Protein AF-A0A820RYA6-F1 (afdb_monomer_lite)

Secondary structure (DSSP, 8-state):
-HHHHHTT--SS-HHHHHHHHHHHHHHHHTT-HHHHHHHHHHHHHHHHHHHHHHHHTTTT-TTHHHHHHHHHHHHHHHHHHHHTTS-HHHHHHHHHHHHHHHHHHT-TTHHHHHHHHHHTT-

Radius of gyration: 13.96 Å; chains: 1; bounding box: 34×25×38 Å

Foldseek 3Di:
DLVVLVVLPPVPDLVSSVVVLVVVVVVVVVVDLVSLLVPLLSSLVVLLVSLVVLLVCCVVDVCSLVSNVVSLVVNVVSLVSNVVVDDLPSSLVSLCSQLVSLVVSPDPCSVVSNVVSVVVND

Organism: NCBI:txid433720

Sequence (122 aa):
VARLCNNFKAINDPDQQYHIIKTCQDTFKNGGLERMRFTYPPMIMQAYALTFRYKDIREQDEKWEKKCQKLFQLSNQLINTLTKLETNDLSLRLYLQGALTASEIRSENAETIAYEFFSQVI

Structure (mmCIF, N/CA/C/O backbone):
data_AF-A0A820RYA6-F1
#
_entry.id   AF-A0A820RYA6-F1
#
loop_
_atom_site.group_PDB
_atom_site.id
_atom_site.type_symbol
_atom_site.label_atom_id
_atom_site.label_alt_id
_atom_site.label_comp_id
_atom_site.label_asym_id
_atom_site.label_entity_id
_atom_site.label_seq_id
_atom_site.pdbx_PDB_ins_code
_atom_site.Cartn_x
_atom_site.Cartn_y
_atom_site.Cartn_z
_atom_site.occupancy
_atom_site.B_iso_or_equiv
_atom_site.auth_seq_id
_atom_site.auth_comp_id
_atom_site.auth_asym_id
_atom_site.auth_atom_id
_atom_site.pdbx_PDB_model_num
ATOM 1 N N . VAL A 1 1 ? -19.475 -0.563 -1.764 1.00 51.22 1 VAL A N 1
ATOM 2 C CA . VAL A 1 1 ? -18.205 0.169 -2.010 1.00 51.22 1 VAL A CA 1
ATOM 3 C C . VAL A 1 1 ? -17.057 -0.764 -2.398 1.00 51.22 1 VAL A C 1
ATOM 5 O O . VAL A 1 1 ? -16.434 -0.509 -3.413 1.00 51.22 1 VAL A O 1
ATOM 8 N N . ALA A 1 2 ? -16.846 -1.898 -1.712 1.00 48.06 2 ALA A N 1
ATOM 9 C CA . ALA A 1 2 ? -15.830 -2.896 -2.095 1.00 48.06 2 ALA A CA 1
ATOM 10 C C . ALA A 1 2 ? -15.934 -3.397 -3.557 1.00 48.06 2 ALA A C 1
ATOM 12 O O . ALA A 1 2 ? -14.920 -3.515 -4.235 1.00 48.06 2 ALA A O 1
ATOM 13 N N . ARG A 1 3 ? -17.156 -3.608 -4.078 1.00 51.91 3 ARG A N 1
ATOM 14 C CA . ARG A 1 3 ? -17.401 -3.906 -5.507 1.00 51.91 3 ARG A CA 1
ATOM 15 C C . ARG A 1 3 ? -16.974 -2.776 -6.449 1.00 51.91 3 ARG A C 1
ATOM 17 O O . ARG A 1 3 ? -16.457 -3.053 -7.518 1.00 51.91 3 ARG A O 1
ATOM 24 N N . LEU A 1 4 ? -17.172 -1.524 -6.038 1.00 55.88 4 LEU A N 1
ATOM 25 C CA . LEU A 1 4 ? -16.793 -0.345 -6.816 1.00 55.88 4 LEU A CA 1
ATOM 26 C C . LEU A 1 4 ? -15.265 -0.245 -6.893 1.00 55.88 4 LEU A C 1
ATOM 28 O O . LEU A 1 4 ? -14.719 -0.114 -7.978 1.00 55.88 4 LEU A O 1
ATOM 32 N N . CYS A 1 5 ? -14.586 -0.456 -5.759 1.00 53.00 5 CYS A N 1
ATOM 33 C CA . CYS A 1 5 ? -13.134 -0.528 -5.728 1.00 53.00 5 CYS A CA 1
ATOM 34 C C . CYS A 1 5 ? -12.610 -1.697 -6.583 1.00 53.00 5 CYS A C 1
ATOM 36 O O . CYS A 1 5 ? -11.698 -1.523 -7.377 1.00 53.00 5 CYS A O 1
ATOM 38 N N . ASN A 1 6 ? -13.180 -2.900 -6.457 1.00 54.97 6 ASN A N 1
ATOM 39 C CA . ASN A 1 6 ? -12.729 -4.055 -7.246 1.00 54.97 6 ASN A CA 1
ATOM 40 C C . ASN A 1 6 ? -12.937 -3.857 -8.762 1.00 54.97 6 ASN A C 1
ATOM 42 O O . ASN A 1 6 ? -12.160 -4.376 -9.560 1.00 54.97 6 ASN A O 1
ATOM 46 N N . ASN A 1 7 ? -13.947 -3.071 -9.148 1.00 52.91 7 ASN A N 1
ATOM 47 C CA . ASN A 1 7 ? -14.205 -2.675 -10.532 1.00 52.91 7 ASN A CA 1
ATOM 48 C C . ASN A 1 7 ? -13.281 -1.543 -11.033 1.00 52.91 7 ASN A C 1
ATOM 50 O O . ASN A 1 7 ? -13.289 -1.263 -12.226 1.00 52.91 7 ASN A O 1
ATOM 54 N N . PHE A 1 8 ? -12.452 -0.926 -10.176 1.00 54.69 8 PHE A N 1
ATOM 55 C CA . PHE A 1 8 ? -11.436 0.066 -10.572 1.00 54.69 8 PHE A CA 1
ATOM 56 C C . PHE A 1 8 ? -10.119 -0.544 -11.068 1.00 54.69 8 PHE A C 1
ATOM 58 O O . PHE A 1 8 ? -9.128 0.170 -11.225 1.00 54.69 8 PHE A O 1
ATOM 65 N N . LYS A 1 9 ? -10.072 -1.852 -11.347 1.00 58.62 9 LYS A N 1
ATOM 66 C CA . LYS A 1 9 ? -8.952 -2.434 -12.092 1.00 58.62 9 LYS A CA 1
ATOM 67 C C . LYS A 1 9 ? -8.964 -1.857 -13.509 1.00 58.62 9 LYS A C 1
ATOM 69 O O . LYS A 1 9 ? -9.597 -2.421 -14.396 1.00 58.62 9 LYS A O 1
ATOM 74 N N . ALA A 1 10 ? -8.254 -0.752 -13.730 1.00 59.06 10 ALA A N 1
ATOM 75 C CA . ALA A 1 10 ? -7.843 -0.375 -15.073 1.00 59.06 10 ALA A CA 1
ATOM 76 C C . ALA A 1 10 ? -7.028 -1.559 -15.613 1.00 59.06 10 ALA A C 1
ATOM 78 O O . ALA A 1 10 ? -6.031 -1.972 -15.015 1.00 59.06 10 ALA A O 1
ATOM 79 N N . ILE A 1 11 ? -7.543 -2.214 -16.651 1.00 58.66 11 ILE A N 1
ATOM 80 C CA . ILE A 1 11 ? -6.938 -3.440 -17.187 1.00 58.66 11 ILE A CA 1
ATOM 81 C C . ILE A 1 11 ? -5.629 -3.107 -17.910 1.00 58.66 11 ILE A C 1
ATOM 83 O O . ILE A 1 11 ? -4.720 -3.928 -17.897 1.00 58.66 11 ILE A O 1
ATOM 87 N N . ASN A 1 12 ? -5.513 -1.892 -18.452 1.00 64.81 12 ASN A N 1
ATOM 88 C CA . ASN A 1 12 ? -4.453 -1.559 -19.398 1.00 64.81 12 ASN A CA 1
ATOM 89 C C . ASN A 1 12 ? -3.307 -0.726 -18.814 1.00 64.81 12 ASN A C 1
ATOM 91 O O . ASN A 1 12 ? -2.216 -0.805 -19.360 1.00 64.81 12 ASN A O 1
ATOM 95 N N . ASP A 1 13 ? -3.523 0.052 -17.744 1.00 82.44 13 ASP A N 1
ATOM 96 C CA . ASP A 1 13 ? -2.501 0.985 -17.252 1.00 82.44 13 ASP A CA 1
ATOM 97 C C . ASP A 1 13 ? -2.429 1.048 -15.706 1.00 82.44 13 ASP A C 1
ATOM 99 O O . ASP A 1 13 ? -3.409 1.426 -15.045 1.00 82.44 13 ASP A O 1
ATOM 103 N N . PRO A 1 14 ? -1.295 0.648 -15.095 1.00 85.06 14 PRO A N 1
ATOM 104 C CA . PRO A 1 14 ? -1.130 0.645 -13.642 1.00 85.06 14 PRO A CA 1
ATOM 105 C C . PRO A 1 14 ? -0.997 2.056 -13.042 1.00 85.06 14 PRO A C 1
ATOM 107 O O . PRO A 1 14 ? -1.402 2.268 -11.892 1.00 85.06 14 PRO A O 1
ATOM 110 N N . ASP A 1 15 ? -0.503 3.040 -13.794 1.00 87.06 15 ASP A N 1
ATOM 111 C CA . ASP A 1 15 ? -0.421 4.435 -13.344 1.00 87.06 15 ASP A CA 1
ATOM 112 C C . ASP A 1 15 ? -1.807 5.076 -13.258 1.00 87.06 15 ASP A C 1
ATOM 114 O O . ASP A 1 15 ? -2.141 5.728 -12.264 1.00 87.06 15 ASP A O 1
ATOM 118 N N . GLN A 1 16 ? -2.675 4.810 -14.230 1.00 87.56 16 GLN A N 1
ATOM 119 C CA . GLN A 1 16 ? -4.078 5.197 -14.177 1.00 87.56 16 GLN A CA 1
ATOM 120 C C . GLN A 1 16 ? -4.765 4.583 -12.952 1.00 87.56 16 GLN A C 1
ATOM 122 O O . GLN A 1 16 ? -5.510 5.273 -12.251 1.00 87.56 16 GLN A O 1
ATOM 127 N N . GLN A 1 17 ? -4.485 3.314 -12.638 1.00 86.50 17 GLN A N 1
ATOM 128 C CA . GLN A 1 17 ? -5.007 2.684 -11.424 1.00 86.50 17 GLN A CA 1
ATOM 129 C C . GLN A 1 17 ? -4.504 3.392 -10.153 1.00 86.50 17 GLN A C 1
ATOM 131 O O . GLN A 1 17 ? -5.288 3.617 -9.229 1.00 86.50 17 GLN A O 1
ATOM 136 N N . TYR A 1 18 ? -3.233 3.802 -10.108 1.00 88.81 18 TYR A N 1
ATOM 137 C CA . TYR A 1 18 ? -2.695 4.599 -9.003 1.00 88.81 18 TYR A CA 1
ATOM 138 C C . TYR A 1 18 ? -3.422 5.946 -8.853 1.00 88.81 18 TYR A C 1
ATOM 140 O O . TYR A 1 18 ? -3.792 6.330 -7.739 1.00 88.81 18 TYR A O 1
ATOM 148 N N . HIS A 1 19 ? -3.684 6.643 -9.962 1.00 88.25 19 HIS A N 1
ATOM 149 C CA . HIS A 1 19 ? -4.440 7.895 -9.954 1.00 88.25 19 HIS A CA 1
ATOM 150 C C . HIS A 1 19 ? -5.865 7.710 -9.430 1.00 88.25 19 HIS A C 1
ATOM 152 O O . HIS A 1 19 ? -6.297 8.485 -8.579 1.00 88.25 19 HIS A O 1
ATOM 158 N N . ILE A 1 20 ? -6.562 6.655 -9.857 1.00 87.19 20 ILE A N 1
ATOM 159 C CA . ILE A 1 20 ? -7.909 6.338 -9.365 1.00 87.19 20 ILE A CA 1
ATOM 160 C C . ILE A 1 20 ? -7.886 6.103 -7.853 1.00 87.19 20 ILE A C 1
ATOM 162 O O . ILE A 1 20 ? -8.694 6.688 -7.132 1.00 87.19 20 ILE A O 1
ATOM 166 N N . ILE A 1 21 ? -6.927 5.313 -7.355 1.00 87.56 21 ILE A N 1
ATOM 167 C CA . ILE A 1 21 ? -6.741 5.098 -5.914 1.00 87.56 21 ILE A CA 1
ATOM 168 C C . ILE A 1 21 ? -6.549 6.452 -5.214 1.00 87.56 21 ILE A C 1
ATOM 170 O O . ILE A 1 21 ? -7.229 6.733 -4.230 1.00 87.56 21 ILE A O 1
ATOM 174 N N . LYS A 1 22 ? -5.701 7.345 -5.728 1.00 88.94 22 LYS A N 1
ATOM 175 C CA . LYS A 1 22 ? -5.505 8.677 -5.132 1.00 88.94 22 LYS A CA 1
ATOM 176 C C . LYS A 1 22 ? -6.771 9.537 -5.118 1.00 88.94 22 LYS A C 1
ATOM 178 O O . LYS A 1 22 ? -7.077 10.129 -4.084 1.00 88.94 22 LYS A O 1
ATOM 183 N N . THR A 1 23 ? -7.540 9.571 -6.200 1.00 87.50 23 THR A N 1
ATOM 184 C CA . THR A 1 23 ? -8.814 10.307 -6.251 1.00 87.50 23 THR A CA 1
ATOM 185 C C . THR A 1 23 ? -9.845 9.720 -5.285 1.00 87.50 23 THR A C 1
ATOM 187 O O . THR A 1 23 ? -10.543 10.461 -4.587 1.00 87.50 23 THR A O 1
ATOM 190 N N . CYS A 1 24 ? -9.917 8.391 -5.182 1.00 84.81 24 CYS A N 1
ATOM 191 C CA . CYS A 1 24 ? -10.765 7.715 -4.204 1.00 84.81 24 CYS A CA 1
ATOM 192 C C . CYS A 1 24 ? -10.349 8.041 -2.767 1.00 84.81 24 CYS A C 1
ATOM 194 O O . CYS A 1 24 ? -11.224 8.245 -1.929 1.00 84.81 24 CYS A O 1
ATOM 196 N N . GLN A 1 25 ? -9.043 8.129 -2.484 1.00 87.50 25 GLN A N 1
ATOM 197 C CA . GLN A 1 25 ? -8.530 8.499 -1.160 1.00 87.50 25 GLN A CA 1
ATOM 198 C C . GLN A 1 25 ? -9.104 9.849 -0.745 1.00 87.50 25 GLN A C 1
ATOM 200 O O . GLN A 1 25 ? -9.667 9.978 0.340 1.00 87.50 25 GLN A O 1
ATOM 205 N N . ASP A 1 26 ? -8.964 10.836 -1.626 1.00 86.69 26 ASP A N 1
ATOM 206 C CA . ASP A 1 26 ? -9.398 12.205 -1.380 1.00 86.69 26 ASP A CA 1
ATOM 207 C C . ASP A 1 26 ? -10.921 12.290 -1.202 1.00 86.69 26 ASP A C 1
ATOM 209 O O . ASP A 1 26 ? -11.421 12.825 -0.213 1.00 86.69 26 ASP A O 1
ATOM 213 N N . THR A 1 27 ? -11.665 11.616 -2.081 1.00 84.56 27 THR A N 1
ATOM 214 C CA . THR A 1 27 ? -13.133 11.564 -2.019 1.00 84.56 27 THR A CA 1
ATOM 215 C C . THR A 1 27 ? -13.626 10.913 -0.724 1.00 84.56 27 THR A C 1
ATOM 217 O O . THR A 1 27 ? -14.546 11.417 -0.077 1.00 84.56 27 THR A O 1
ATOM 220 N N . PHE A 1 28 ? -13.025 9.793 -0.313 1.00 82.31 28 PHE A N 1
ATOM 221 C CA . PHE A 1 28 ? -13.431 9.081 0.900 1.00 82.31 28 PHE A CA 1
ATOM 222 C C . PHE A 1 28 ? -12.979 9.776 2.181 1.00 82.31 28 PHE A C 1
ATOM 224 O O . PHE A 1 28 ? -13.643 9.608 3.205 1.00 82.31 28 PHE A O 1
ATOM 231 N N . LYS A 1 29 ? -11.933 10.607 2.125 1.00 81.25 29 LYS A N 1
ATOM 232 C CA . LYS A 1 29 ? -11.512 11.444 3.253 1.00 81.25 29 LYS A CA 1
ATOM 233 C C . LYS A 1 29 ? -12.633 12.386 3.711 1.00 81.25 29 LYS A C 1
ATOM 235 O O . LYS A 1 29 ? -12.806 12.592 4.909 1.00 81.25 29 LYS A O 1
ATOM 240 N N . ASN A 1 30 ? -13.453 12.867 2.776 1.00 79.81 30 ASN A N 1
ATOM 241 C CA . ASN A 1 30 ? -14.608 13.728 3.053 1.00 79.81 30 ASN A CA 1
ATOM 242 C C . ASN A 1 30 ? -15.838 12.958 3.577 1.00 79.81 30 ASN A C 1
ATOM 244 O O . ASN A 1 30 ? -16.810 13.563 4.019 1.00 79.81 30 ASN A O 1
ATOM 248 N N . GLY A 1 31 ? -15.818 11.621 3.531 1.00 73.38 31 GLY A N 1
ATOM 249 C CA . GLY A 1 31 ? -16.951 10.761 3.882 1.00 73.38 31 GLY A CA 1
ATOM 250 C C . GLY A 1 31 ? -17.143 10.489 5.378 1.00 73.38 31 GLY A C 1
ATOM 251 O O . GLY A 1 31 ? -18.101 9.804 5.734 1.00 73.38 31 GLY A O 1
ATOM 252 N N . GLY A 1 32 ? -16.260 10.993 6.243 1.00 79.00 32 GLY A N 1
ATOM 253 C CA . GLY A 1 32 ? -16.312 10.769 7.690 1.00 79.00 32 GLY A CA 1
ATOM 254 C C . GLY A 1 32 ? -15.774 9.402 8.136 1.00 79.00 32 GLY A C 1
ATOM 255 O O . GLY A 1 32 ? -15.643 8.459 7.353 1.00 79.00 32 GLY A O 1
ATOM 256 N N . LEU A 1 33 ? -15.453 9.306 9.427 1.00 73.56 33 LEU A N 1
ATOM 257 C CA . LEU A 1 33 ? -14.693 8.199 10.021 1.00 73.56 33 LEU A CA 1
ATOM 258 C C . LEU A 1 33 ? -15.397 6.833 9.912 1.00 73.56 33 LEU A C 1
ATOM 260 O O . LEU A 1 33 ? -14.752 5.831 9.604 1.00 73.56 33 LEU A O 1
ATOM 264 N N . GLU A 1 34 ? -16.723 6.783 10.069 1.00 77.88 34 GLU A N 1
ATOM 265 C CA . GLU A 1 34 ? -17.487 5.528 9.973 1.00 77.88 34 GLU A CA 1
ATOM 266 C C . GLU A 1 34 ? -17.443 4.906 8.572 1.00 77.88 34 GLU A C 1
ATOM 268 O O . GLU A 1 34 ? -17.408 3.683 8.428 1.00 77.88 34 GLU A O 1
ATOM 273 N N . ARG A 1 35 ? -17.383 5.728 7.515 1.00 81.56 35 ARG A N 1
ATOM 274 C CA . ARG A 1 35 ? -17.264 5.225 6.139 1.00 81.56 35 ARG A CA 1
ATOM 275 C C . ARG A 1 35 ? -15.857 4.708 5.856 1.00 81.56 35 ARG A C 1
ATOM 277 O O . ARG A 1 35 ? -15.724 3.679 5.193 1.00 81.56 35 ARG A O 1
ATOM 284 N N . MET A 1 36 ? -14.829 5.370 6.394 1.00 83.81 36 MET A N 1
ATOM 285 C CA . MET A 1 36 ? -13.422 4.981 6.212 1.00 83.81 36 MET A CA 1
ATOM 286 C C . MET A 1 36 ? -13.155 3.547 6.677 1.00 83.81 36 MET A C 1
ATOM 288 O O . MET A 1 36 ? -12.463 2.805 5.978 1.00 83.81 36 MET A O 1
ATOM 292 N N . ARG A 1 37 ? -13.781 3.112 7.781 1.00 81.88 37 ARG A N 1
ATOM 293 C CA . ARG A 1 37 ? -13.682 1.735 8.300 1.00 81.88 37 ARG A CA 1
ATOM 294 C C . ARG A 1 37 ? -13.999 0.666 7.249 1.00 81.88 37 ARG A C 1
ATOM 296 O O . ARG A 1 37 ? -13.389 -0.399 7.256 1.00 81.88 37 ARG A O 1
ATOM 303 N N . PHE A 1 38 ? -14.932 0.942 6.340 1.00 82.56 38 PHE A N 1
ATOM 304 C CA . PHE A 1 38 ? -15.366 -0.014 5.318 1.00 82.56 38 PHE A CA 1
ATOM 305 C C . PHE A 1 38 ? -14.747 0.239 3.939 1.00 82.56 38 PHE A C 1
ATOM 307 O O . PHE A 1 38 ? -14.742 -0.664 3.099 1.00 82.56 38 PHE A O 1
ATOM 314 N N . THR A 1 39 ? -14.242 1.446 3.670 1.00 84.81 39 THR A N 1
ATOM 315 C CA . THR A 1 39 ? -13.660 1.802 2.366 1.00 84.81 39 THR A CA 1
ATOM 316 C C . THR A 1 39 ? -12.144 1.664 2.315 1.00 84.81 39 THR A C 1
ATOM 318 O O . THR A 1 39 ? -11.618 1.283 1.270 1.00 84.81 39 THR A O 1
ATOM 321 N N . TYR A 1 40 ? -11.432 1.914 3.415 1.00 87.19 40 TYR A N 1
ATOM 322 C CA . TYR A 1 40 ? -9.968 1.875 3.435 1.00 87.19 40 TYR A CA 1
ATOM 323 C C . TYR A 1 40 ? -9.395 0.454 3.344 1.00 87.19 40 TYR A C 1
ATOM 325 O O . TYR A 1 40 ? -8.476 0.266 2.549 1.00 87.19 40 TYR A O 1
ATOM 333 N N . PRO A 1 41 ? -9.930 -0.576 4.033 1.00 88.94 41 PRO A N 1
ATOM 334 C CA . PRO A 1 41 ? -9.410 -1.937 3.888 1.00 88.94 41 PRO A CA 1
ATOM 335 C C . PRO A 1 41 ? -9.409 -2.467 2.440 1.00 88.94 41 PRO A C 1
ATOM 337 O O . PRO A 1 41 ? -8.354 -2.907 1.979 1.00 88.94 41 PRO A O 1
ATOM 340 N N . PRO A 1 42 ? -10.512 -2.394 1.658 1.00 88.00 42 PRO A N 1
ATOM 341 C CA . PRO A 1 42 ? -10.480 -2.857 0.268 1.00 88.00 42 PRO A CA 1
ATOM 342 C C . PRO A 1 42 ? -9.579 -1.999 -0.631 1.00 88.00 42 PRO A C 1
ATOM 344 O O . PRO A 1 42 ? -9.087 -2.486 -1.647 1.00 88.00 42 PRO A O 1
ATOM 347 N N . MET A 1 43 ? -9.346 -0.739 -0.266 1.00 88.00 43 MET A N 1
ATOM 348 C CA . MET A 1 43 ? -8.451 0.163 -0.983 1.00 88.00 43 MET A CA 1
ATOM 349 C C . MET A 1 43 ? -6.974 -0.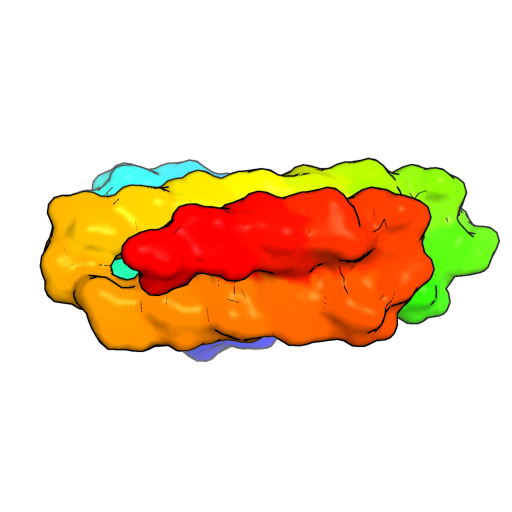176 -0.749 1.00 88.00 43 MET A C 1
ATOM 351 O O . MET A 1 43 ? -6.201 -0.222 -1.703 1.00 88.00 43 MET A O 1
ATOM 355 N N . ILE A 1 44 ? -6.598 -0.483 0.494 1.00 91.12 44 ILE A N 1
ATOM 356 C CA . ILE A 1 44 ? -5.258 -0.968 0.854 1.00 91.12 44 ILE A CA 1
ATOM 357 C C . ILE A 1 44 ? -4.961 -2.282 0.121 1.00 91.12 44 ILE A C 1
ATOM 359 O O . ILE A 1 44 ? -3.919 -2.418 -0.513 1.00 91.12 44 ILE A O 1
ATOM 363 N N . MET A 1 45 ? -5.917 -3.216 0.101 1.00 89.81 45 MET A N 1
ATOM 364 C CA . MET A 1 45 ? -5.760 -4.476 -0.638 1.00 89.81 45 MET A CA 1
ATOM 365 C C . MET A 1 45 ? -5.536 -4.256 -2.141 1.00 89.81 45 MET A C 1
ATOM 367 O O . MET A 1 45 ? -4.794 -5.001 -2.778 1.00 89.81 45 MET A O 1
ATOM 371 N N . GLN A 1 46 ? -6.135 -3.218 -2.726 1.00 88.88 46 GLN A N 1
ATOM 372 C CA . GLN A 1 46 ? -5.883 -2.857 -4.124 1.00 88.88 46 GLN A CA 1
ATOM 373 C C . GLN A 1 46 ? -4.546 -2.175 -4.346 1.00 88.88 46 GLN A C 1
ATOM 375 O O . GLN A 1 46 ? -3.936 -2.407 -5.387 1.00 88.88 46 GLN A O 1
ATOM 380 N N . ALA A 1 47 ? -4.082 -1.373 -3.388 1.00 90.94 47 ALA A N 1
ATOM 381 C CA . ALA A 1 47 ? -2.735 -0.827 -3.418 1.00 90.94 47 ALA A CA 1
ATOM 382 C C . ALA A 1 47 ? -1.698 -1.962 -3.436 1.00 90.94 47 ALA A C 1
ATOM 384 O O . ALA A 1 47 ? -0.811 -1.944 -4.283 1.00 90.94 47 ALA A O 1
ATOM 385 N N . TYR A 1 48 ? -1.872 -2.995 -2.604 1.00 91.81 48 TYR A N 1
ATOM 386 C CA . TYR A 1 48 ? -1.025 -4.195 -2.621 1.00 91.81 48 TYR A CA 1
ATOM 387 C C . TYR A 1 48 ? -1.162 -5.012 -3.911 1.00 91.81 48 TYR A C 1
ATOM 389 O O . TYR A 1 48 ? -0.172 -5.453 -4.477 1.00 91.81 48 TYR A O 1
ATOM 397 N N . ALA A 1 49 ? -2.365 -5.178 -4.460 1.00 90.31 49 ALA A N 1
ATOM 398 C CA . ALA A 1 49 ? -2.507 -5.837 -5.762 1.00 90.31 49 ALA A CA 1
ATOM 399 C C . ALA A 1 49 ? -1.785 -5.065 -6.889 1.00 90.31 49 ALA A C 1
ATOM 401 O O . ALA A 1 49 ? -1.255 -5.666 -7.824 1.00 90.31 49 ALA A O 1
ATOM 402 N N . LEU A 1 50 ? -1.759 -3.732 -6.807 1.00 90.88 50 LEU A N 1
ATOM 403 C CA . LEU A 1 50 ? -1.095 -2.875 -7.784 1.00 90.88 50 LEU A CA 1
ATOM 404 C C . LEU A 1 50 ? 0.435 -2.939 -7.674 1.00 90.88 50 LEU A C 1
ATOM 406 O O . LEU A 1 50 ? 1.108 -2.872 -8.700 1.00 90.88 50 LEU A O 1
ATOM 410 N N . THR A 1 51 ? 1.002 -3.130 -6.480 1.00 91.75 51 THR A N 1
ATOM 411 C CA . THR A 1 51 ? 2.455 -3.319 -6.340 1.00 91.75 51 THR A CA 1
ATOM 412 C C . THR A 1 51 ? 2.933 -4.601 -7.033 1.00 91.75 51 THR A C 1
ATOM 414 O O . THR A 1 51 ? 3.973 -4.585 -7.691 1.00 91.75 51 THR A O 1
ATOM 417 N N . PHE A 1 52 ? 2.145 -5.682 -7.004 1.00 90.94 52 PHE A N 1
ATOM 418 C CA . PHE A 1 52 ? 2.430 -6.882 -7.804 1.00 90.94 52 PHE A CA 1
ATOM 419 C C . PHE A 1 52 ? 2.367 -6.623 -9.315 1.00 90.94 52 PHE A C 1
ATOM 421 O O . PHE A 1 52 ? 3.194 -7.148 -10.053 1.00 90.94 52 PHE A O 1
ATOM 428 N N . ARG A 1 53 ? 1.439 -5.779 -9.785 1.00 89.88 53 ARG A N 1
ATOM 429 C CA . ARG A 1 53 ? 1.385 -5.379 -11.203 1.00 89.88 53 ARG A CA 1
ATOM 430 C C . ARG A 1 53 ? 2.617 -4.578 -11.621 1.00 89.88 53 ARG A C 1
ATOM 432 O O . ARG A 1 53 ? 3.175 -4.857 -12.672 1.00 89.88 53 ARG A O 1
ATOM 439 N N . TYR A 1 54 ? 3.081 -3.641 -10.791 1.00 90.88 54 TYR A N 1
ATOM 440 C CA . TYR A 1 54 ? 4.331 -2.917 -11.057 1.00 90.88 54 TYR A CA 1
ATOM 441 C C . TYR A 1 54 ? 5.549 -3.844 -11.099 1.00 90.88 54 TYR A C 1
ATOM 443 O O . TYR A 1 54 ? 6.443 -3.640 -11.913 1.00 90.88 54 TYR A O 1
ATOM 451 N N . LYS A 1 55 ? 5.571 -4.891 -10.267 1.00 89.88 55 LYS A N 1
ATOM 452 C CA . LYS A 1 55 ? 6.618 -5.921 -10.307 1.00 89.88 55 LYS A CA 1
ATOM 453 C C . LYS A 1 55 ? 6.609 -6.727 -11.615 1.00 89.88 55 LYS A C 1
ATOM 455 O O . LYS A 1 55 ? 7.675 -7.141 -12.075 1.00 89.88 55 LYS A O 1
ATOM 460 N N . ASP A 1 56 ? 5.430 -6.984 -12.178 1.00 90.06 56 ASP A N 1
ATOM 461 C CA . ASP A 1 56 ? 5.261 -7.722 -13.437 1.00 90.06 56 A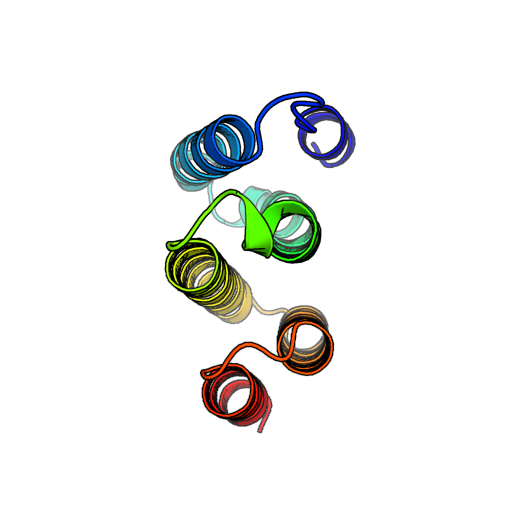SP A CA 1
ATOM 462 C C . ASP A 1 56 ? 5.821 -6.932 -14.630 1.00 90.06 56 ASP A C 1
ATOM 464 O O . ASP A 1 56 ? 6.555 -7.475 -15.447 1.00 90.06 56 ASP A O 1
ATOM 468 N N . ILE A 1 57 ? 5.598 -5.613 -14.650 1.00 88.56 57 ILE A N 1
ATOM 469 C CA . ILE A 1 57 ? 6.106 -4.710 -15.696 1.00 88.56 57 ILE A CA 1
ATOM 470 C C . ILE A 1 57 ? 7.485 -4.101 -15.389 1.00 88.56 57 ILE A C 1
ATOM 472 O O . ILE A 1 57 ? 7.878 -3.122 -16.022 1.00 88.56 57 ILE A O 1
ATOM 476 N N . ARG A 1 58 ? 8.239 -4.653 -14.427 1.00 87.88 58 ARG A N 1
ATOM 477 C CA . ARG A 1 58 ? 9.502 -4.060 -13.936 1.00 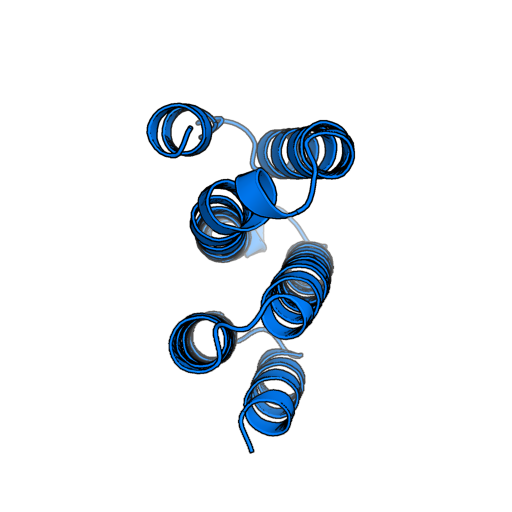87.88 58 ARG A CA 1
ATOM 478 C C . ARG A 1 58 ? 10.555 -3.811 -15.021 1.00 87.88 58 ARG A C 1
ATOM 480 O O . ARG A 1 58 ? 11.377 -2.919 -14.875 1.00 87.88 58 ARG A O 1
ATOM 487 N N . GLU A 1 59 ? 10.537 -4.599 -16.096 1.00 88.69 59 GLU A N 1
ATOM 488 C CA . GLU A 1 59 ? 11.468 -4.461 -17.225 1.00 88.69 59 GLU A CA 1
ATOM 489 C C . GLU A 1 59 ? 11.121 -3.270 -18.134 1.00 88.69 59 GLU A C 1
ATOM 491 O O . GLU A 1 59 ? 11.971 -2.788 -18.874 1.00 88.69 59 GLU A O 1
ATOM 496 N N . GLN A 1 60 ? 9.877 -2.789 -18.075 1.00 89.25 60 GLN A N 1
ATOM 497 C CA . GLN A 1 60 ? 9.361 -1.691 -18.898 1.00 89.25 60 GLN A CA 1
ATOM 498 C C . GLN A 1 60 ? 9.335 -0.356 -18.138 1.00 89.25 60 GLN A C 1
ATOM 500 O O . GLN A 1 60 ? 9.184 0.700 -18.750 1.00 89.25 60 GLN A O 1
ATOM 505 N N . ASP A 1 61 ? 9.473 -0.390 -16.810 1.00 87.56 61 ASP A N 1
ATOM 506 C CA . ASP A 1 61 ? 9.356 0.777 -15.940 1.00 87.56 61 ASP A CA 1
ATOM 507 C C . ASP A 1 61 ? 10.495 0.825 -14.919 1.00 87.56 61 ASP A C 1
ATOM 509 O O . ASP A 1 61 ? 10.414 0.246 -13.840 1.00 87.56 61 ASP A O 1
ATOM 513 N N . GLU A 1 62 ? 11.539 1.601 -15.211 1.00 88.44 62 GLU A N 1
ATOM 514 C CA . GLU A 1 62 ? 12.682 1.808 -14.307 1.00 88.44 62 GLU A CA 1
ATOM 515 C C . GLU A 1 62 ? 12.293 2.432 -12.952 1.00 88.44 62 GLU A C 1
ATOM 517 O O . GLU A 1 62 ? 13.070 2.415 -11.997 1.00 88.44 62 GLU A O 1
ATOM 522 N N . LYS A 1 63 ? 11.096 3.021 -12.836 1.00 90.31 63 LYS A N 1
ATOM 523 C CA . LYS A 1 63 ? 10.605 3.678 -11.616 1.00 90.31 63 LYS A CA 1
ATOM 524 C C . LYS A 1 63 ? 9.638 2.798 -10.826 1.00 90.31 63 LYS A C 1
ATOM 526 O O . LYS A 1 63 ? 9.087 3.288 -9.832 1.00 90.31 63 LYS A O 1
ATOM 531 N N . TRP A 1 64 ? 9.446 1.534 -11.208 1.00 89.94 64 TRP A N 1
ATOM 532 C CA . TRP A 1 64 ? 8.495 0.619 -10.572 1.00 89.94 64 TRP A CA 1
ATOM 533 C C . TRP A 1 64 ? 8.690 0.531 -9.046 1.00 89.94 64 TRP A C 1
ATOM 535 O O . TRP A 1 64 ? 7.717 0.616 -8.297 1.00 89.94 64 TRP A O 1
ATOM 545 N N . GLU A 1 65 ? 9.935 0.492 -8.557 1.00 89.00 65 GLU A N 1
ATOM 546 C CA . GLU A 1 65 ? 10.236 0.440 -7.116 1.00 89.00 65 GLU A CA 1
ATOM 547 C C . GLU A 1 65 ? 9.777 1.699 -6.379 1.00 89.00 65 GLU A C 1
ATOM 549 O O . GLU A 1 65 ? 9.129 1.619 -5.333 1.00 89.00 65 GLU A O 1
ATOM 554 N N . LYS A 1 66 ? 10.031 2.881 -6.955 1.00 90.56 66 LYS A N 1
ATOM 555 C CA . LYS A 1 66 ? 9.568 4.159 -6.390 1.00 90.56 66 LYS A CA 1
ATOM 556 C C . LYS A 1 66 ? 8.041 4.239 -6.372 1.00 90.56 66 LYS A C 1
ATOM 558 O O . LYS A 1 66 ? 7.468 4.832 -5.456 1.00 90.56 66 LYS A O 1
ATOM 563 N N . LYS A 1 67 ? 7.364 3.660 -7.369 1.00 91.31 67 LYS A N 1
ATOM 564 C CA . LYS A 1 67 ? 5.894 3.579 -7.409 1.00 91.31 67 LYS A CA 1
ATOM 565 C C . LYS A 1 67 ? 5.365 2.628 -6.331 1.00 91.31 67 LYS A C 1
ATOM 567 O O . LYS A 1 67 ? 4.446 3.002 -5.599 1.00 91.31 67 LYS A O 1
ATOM 572 N N . CYS A 1 68 ? 5.998 1.470 -6.149 1.00 92.06 68 CYS A N 1
ATOM 573 C CA . CYS A 1 68 ? 5.703 0.551 -5.049 1.00 92.06 68 CYS A CA 1
ATOM 574 C C . CYS A 1 68 ? 5.888 1.220 -3.681 1.00 92.06 68 CYS A C 1
ATOM 576 O O . CYS A 1 68 ? 4.993 1.149 -2.841 1.00 92.06 68 CYS A O 1
ATOM 578 N N . GLN A 1 69 ? 6.986 1.950 -3.470 1.00 90.88 69 GLN A N 1
ATOM 579 C CA . GLN A 1 69 ? 7.244 2.669 -2.219 1.00 90.88 69 GLN A CA 1
ATOM 580 C C . GLN A 1 69 ? 6.126 3.672 -1.891 1.00 90.88 69 GLN A C 1
ATOM 582 O O . GLN A 1 69 ? 5.639 3.711 -0.761 1.00 90.88 69 GLN A O 1
ATOM 587 N N . LYS A 1 70 ? 5.648 4.438 -2.881 1.00 91.94 70 LYS A N 1
ATOM 588 C CA . LYS A 1 70 ? 4.510 5.358 -2.698 1.00 91.94 70 LYS A CA 1
ATOM 589 C C . LYS A 1 70 ? 3.221 4.632 -2.307 1.00 91.94 70 LYS A C 1
ATOM 591 O O . LYS A 1 70 ? 2.447 5.158 -1.508 1.00 91.94 70 LYS A O 1
ATOM 596 N N . LEU A 1 71 ? 2.983 3.438 -2.849 1.00 92.69 71 LEU A N 1
ATOM 597 C CA . LEU A 1 71 ? 1.828 2.607 -2.496 1.00 92.69 71 LEU A CA 1
ATOM 598 C C . LEU A 1 71 ? 1.921 2.060 -1.068 1.00 92.69 71 LEU A C 1
ATOM 600 O O . LEU A 1 71 ? 0.918 2.069 -0.350 1.00 92.69 71 LEU A O 1
ATOM 604 N N . PHE A 1 72 ? 3.108 1.647 -0.623 1.00 92.38 72 PHE A N 1
ATOM 605 C CA . PHE A 1 72 ? 3.331 1.231 0.763 1.00 92.38 72 PHE A CA 1
ATOM 606 C C . PHE A 1 72 ? 3.150 2.393 1.744 1.00 92.38 72 PHE A C 1
ATOM 608 O O . PHE A 1 72 ? 2.422 2.248 2.725 1.00 92.38 72 PHE A O 1
ATOM 615 N N . GLN A 1 73 ? 3.706 3.569 1.441 1.00 92.06 73 GLN A N 1
ATOM 616 C CA . GLN A 1 73 ? 3.508 4.784 2.241 1.00 92.06 73 GLN A CA 1
ATOM 617 C C . GLN A 1 73 ? 2.029 5.173 2.331 1.00 92.06 73 GLN A C 1
ATOM 619 O O . GLN A 1 73 ? 1.525 5.462 3.417 1.00 92.06 73 GLN A O 1
ATOM 624 N N . LEU A 1 74 ? 1.314 5.138 1.202 1.00 92.00 74 LEU A N 1
ATOM 625 C CA . LEU A 1 74 ? -0.127 5.369 1.161 1.00 92.00 74 LEU A CA 1
ATOM 626 C C . LEU A 1 74 ? -0.876 4.372 2.054 1.00 92.00 74 LEU A C 1
ATOM 628 O O . LEU A 1 74 ? -1.730 4.772 2.841 1.00 92.00 74 LEU A O 1
ATOM 632 N N . SER A 1 75 ? -0.545 3.085 1.950 1.00 92.69 75 SER A N 1
ATOM 633 C CA . SER A 1 75 ? -1.179 2.030 2.744 1.00 92.69 75 SER A CA 1
ATOM 634 C C . SER A 1 75 ? -0.945 2.252 4.237 1.00 92.69 75 SER A C 1
ATOM 636 O O . SER A 1 75 ? -1.900 2.233 5.008 1.00 92.69 75 SER A O 1
ATOM 638 N N . ASN A 1 76 ? 0.287 2.577 4.636 1.00 91.56 76 ASN A N 1
ATOM 639 C CA . ASN A 1 76 ? 0.638 2.878 6.023 1.00 91.56 76 ASN A CA 1
ATOM 640 C C . ASN A 1 76 ? -0.156 4.086 6.568 1.00 91.56 76 ASN A C 1
ATOM 642 O O . ASN A 1 76 ? -0.705 4.046 7.667 1.00 91.56 76 ASN A O 1
ATOM 646 N N . GLN A 1 77 ? -0.319 5.152 5.777 1.00 91.31 77 GLN A N 1
ATOM 647 C CA . GLN A 1 77 ? -1.146 6.306 6.162 1.00 91.31 77 GLN A CA 1
ATOM 648 C C . GLN A 1 77 ? -2.623 5.936 6.381 1.00 91.31 77 GLN A C 1
ATOM 650 O O . GLN A 1 77 ? -3.257 6.415 7.329 1.00 91.31 77 GLN A O 1
ATOM 655 N N . LEU A 1 78 ? -3.184 5.088 5.514 1.00 89.69 78 LEU A N 1
ATOM 656 C CA . LEU A 1 78 ? -4.569 4.629 5.632 1.00 89.69 78 LEU A CA 1
ATOM 657 C C . LEU A 1 78 ? -4.759 3.728 6.857 1.00 89.69 78 LEU A C 1
ATOM 659 O O . LEU A 1 78 ? -5.725 3.923 7.595 1.00 89.69 78 LEU A O 1
ATOM 663 N N . ILE A 1 79 ? -3.830 2.802 7.114 1.00 90.31 79 ILE A N 1
ATOM 664 C CA . ILE A 1 79 ? -3.880 1.912 8.284 1.00 90.31 79 ILE A CA 1
ATOM 665 C C . ILE A 1 79 ? -3.762 2.725 9.578 1.00 90.31 79 ILE A C 1
ATOM 667 O O . ILE A 1 79 ? -4.598 2.573 10.462 1.00 90.31 79 ILE A O 1
ATOM 671 N N . ASN A 1 80 ? -2.829 3.677 9.662 1.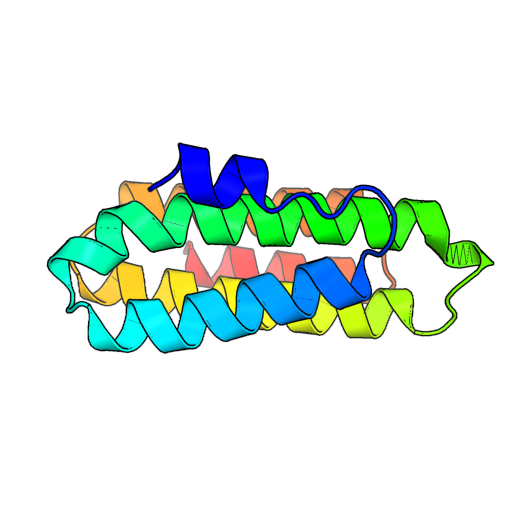00 88.88 80 ASN A N 1
ATOM 672 C CA . ASN A 1 80 ? -2.711 4.576 10.816 1.00 88.88 80 ASN A CA 1
ATOM 673 C C . ASN A 1 80 ? -3.987 5.383 11.087 1.00 88.88 80 ASN A C 1
ATOM 675 O O . ASN A 1 80 ? -4.325 5.662 12.237 1.00 88.88 80 ASN A O 1
ATOM 679 N N . THR A 1 81 ? -4.716 5.757 10.033 1.00 86.62 81 THR A N 1
ATOM 680 C CA . THR A 1 81 ? -6.015 6.423 10.184 1.00 86.62 81 THR A CA 1
ATOM 681 C C . THR A 1 81 ? -7.064 5.469 10.758 1.00 86.62 81 THR A C 1
ATOM 683 O O . THR A 1 81 ? -7.850 5.886 11.602 1.00 86.62 81 THR A O 1
ATOM 686 N N . LEU A 1 82 ? -7.053 4.193 10.355 1.00 84.00 82 LEU A N 1
ATOM 687 C CA . LEU A 1 82 ? -7.948 3.160 10.890 1.00 84.00 82 LEU A CA 1
ATOM 688 C C . LEU A 1 82 ? -7.639 2.809 12.349 1.00 84.00 82 LEU A C 1
ATOM 690 O O . LEU A 1 82 ? -8.565 2.632 13.135 1.00 84.00 82 LEU A O 1
ATOM 694 N N . THR A 1 83 ? -6.364 2.762 12.741 1.00 84.12 83 THR A N 1
ATOM 695 C CA . THR A 1 83 ? -5.961 2.438 14.121 1.00 84.12 83 THR A CA 1
ATOM 696 C C . THR A 1 83 ? -6.505 3.451 15.132 1.00 84.12 83 THR A C 1
ATOM 698 O O . THR A 1 83 ? -6.896 3.071 16.232 1.00 84.12 83 THR A O 1
ATOM 701 N N . LYS A 1 84 ? -6.640 4.726 14.741 1.00 80.19 84 LYS A N 1
ATOM 702 C CA . LYS A 1 84 ? -7.254 5.781 15.571 1.00 80.19 84 LYS A CA 1
ATOM 703 C C . LYS A 1 84 ? -8.757 5.587 15.829 1.00 80.19 84 LYS A C 1
ATOM 705 O O . LYS A 1 84 ? -9.314 6.312 16.643 1.00 80.19 84 LYS A O 1
ATOM 710 N N . LEU A 1 85 ? -9.413 4.658 15.129 1.00 74.62 85 LEU A N 1
ATOM 711 C CA . LEU A 1 85 ? -10.864 4.430 15.159 1.00 74.62 85 LEU A CA 1
ATOM 712 C C . LEU A 1 85 ? -11.275 3.167 15.930 1.00 74.62 85 LEU A C 1
ATOM 714 O O . LEU A 1 85 ? -12.418 2.742 15.814 1.00 74.62 85 LEU A O 1
ATOM 718 N N . GLU A 1 86 ? -10.354 2.566 16.686 1.00 62.34 86 GLU A N 1
ATOM 719 C CA . GLU A 1 86 ? -10.544 1.320 17.445 1.00 62.34 86 GLU A CA 1
ATOM 720 C C . GLU A 1 86 ? -10.831 0.078 16.580 1.00 62.34 86 GLU A C 1
ATOM 722 O O . GLU A 1 86 ? -11.928 -0.475 16.540 1.00 62.34 86 GLU A O 1
ATOM 727 N N . THR A 1 87 ? -9.800 -0.422 15.888 1.00 61.44 87 THR A N 1
ATOM 728 C CA . THR A 1 87 ? -9.809 -1.782 15.309 1.00 61.44 87 THR A CA 1
ATOM 729 C C . THR A 1 87 ? -8.406 -2.408 15.316 1.00 61.44 87 THR A C 1
ATOM 731 O O . THR A 1 87 ? -7.798 -2.615 14.267 1.00 61.44 87 THR A O 1
ATOM 734 N N . ASN A 1 88 ? -7.884 -2.736 16.506 1.00 69.19 88 ASN A N 1
ATOM 735 C CA . ASN A 1 88 ? -6.542 -3.330 16.655 1.00 69.19 88 ASN A CA 1
ATOM 736 C C . ASN A 1 88 ? -6.350 -4.590 15.793 1.00 69.19 88 ASN A C 1
ATOM 738 O O . ASN A 1 88 ? -5.359 -4.708 15.083 1.00 69.19 88 ASN A O 1
ATOM 742 N N . ASP A 1 89 ? -7.335 -5.488 15.768 1.00 82.31 89 ASP A N 1
ATOM 743 C CA . ASP A 1 89 ? -7.240 -6.751 15.024 1.00 82.31 89 ASP A CA 1
ATOM 744 C C . ASP A 1 89 ? -7.231 -6.563 13.490 1.00 82.31 89 ASP A C 1
ATOM 746 O O . ASP A 1 89 ? -6.559 -7.288 12.757 1.00 82.31 89 ASP A O 1
ATOM 750 N N . LEU A 1 90 ? -7.949 -5.560 12.969 1.00 85.12 90 LEU A N 1
ATOM 751 C CA . LEU A 1 90 ? -7.976 -5.300 11.526 1.00 85.12 90 LEU A CA 1
ATOM 752 C C . LEU A 1 90 ? -6.704 -4.593 11.055 1.00 85.12 90 LEU A C 1
ATOM 754 O O . LEU A 1 90 ? -6.129 -5.014 10.051 1.00 85.12 90 LEU A O 1
ATOM 758 N N . SER A 1 91 ? -6.262 -3.551 11.765 1.00 86.88 91 SER A N 1
ATOM 759 C CA .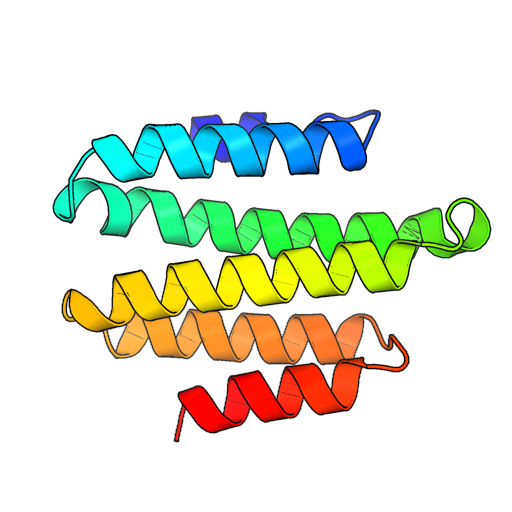 SER A 1 91 ? -5.019 -2.845 11.437 1.00 86.88 91 SER A CA 1
ATOM 760 C C . SER A 1 91 ? -3.813 -3.781 11.500 1.00 86.88 91 SER A C 1
ATOM 762 O O . SER A 1 91 ? -2.992 -3.761 10.587 1.00 86.88 91 SER A O 1
ATOM 764 N N . LEU A 1 92 ? -3.765 -4.670 12.499 1.00 88.12 92 LEU A N 1
ATOM 765 C CA . LEU A 1 92 ? -2.747 -5.714 12.629 1.00 88.12 92 LEU A CA 1
ATOM 766 C C . LEU A 1 92 ? -2.657 -6.586 11.369 1.00 88.12 92 LEU A C 1
ATOM 768 O O . LEU A 1 92 ? -1.591 -6.714 10.767 1.00 88.12 92 LEU A O 1
ATOM 772 N N . ARG A 1 93 ? -3.787 -7.156 10.927 1.00 90.12 93 ARG A N 1
ATOM 773 C CA . ARG A 1 93 ? -3.825 -7.985 9.712 1.00 90.12 93 ARG A CA 1
ATOM 774 C C . ARG A 1 93 ? -3.404 -7.210 8.466 1.00 90.12 93 ARG A C 1
ATOM 776 O O . ARG A 1 93 ? -2.734 -7.772 7.605 1.00 90.12 93 ARG A O 1
ATOM 783 N N . LEU A 1 94 ? -3.790 -5.938 8.360 1.00 90.69 94 LEU A N 1
ATOM 784 C CA . LEU A 1 94 ? -3.408 -5.088 7.232 1.00 90.69 94 LEU A CA 1
ATOM 785 C C . LEU A 1 94 ? -1.901 -4.802 7.225 1.00 90.69 94 LEU A C 1
ATOM 787 O O . LEU A 1 94 ? -1.289 -4.867 6.159 1.00 90.69 94 LEU A O 1
ATOM 791 N N . TYR A 1 95 ? -1.294 -4.559 8.389 1.00 90.25 95 TYR A N 1
ATOM 792 C CA . TYR A 1 95 ? 0.154 -4.392 8.496 1.00 90.25 95 TYR A CA 1
ATOM 793 C C . TYR A 1 95 ? 0.911 -5.670 8.123 1.00 90.25 95 TYR A C 1
ATOM 795 O O . TYR A 1 95 ? 1.828 -5.625 7.304 1.00 90.25 95 TYR A O 1
ATOM 803 N N . LEU A 1 96 ? 0.485 -6.823 8.643 1.00 90.50 96 LEU A N 1
ATOM 804 C CA . LEU A 1 96 ? 1.087 -8.113 8.294 1.00 90.50 96 LEU A CA 1
ATOM 805 C C . LEU A 1 96 ? 0.975 -8.406 6.793 1.00 90.50 96 LEU A C 1
ATOM 807 O O . LEU A 1 96 ? 1.946 -8.839 6.174 1.00 90.50 96 LEU A O 1
ATOM 811 N N . GLN A 1 97 ? -0.173 -8.105 6.181 1.00 91.38 97 GLN A N 1
ATOM 812 C CA . GLN A 1 97 ? -0.345 -8.260 4.738 1.00 91.38 97 GLN A CA 1
ATOM 813 C C . GLN A 1 97 ? 0.602 -7.348 3.943 1.00 91.38 97 GLN A C 1
ATOM 815 O O . GLN A 1 97 ? 1.133 -7.763 2.911 1.00 91.38 97 GLN A O 1
ATOM 820 N N . GLY A 1 98 ? 0.841 -6.124 4.420 1.00 90.50 98 GLY A N 1
ATOM 821 C CA . GLY A 1 98 ? 1.820 -5.207 3.838 1.00 90.50 98 GLY A CA 1
ATOM 822 C C . GLY A 1 98 ? 3.249 -5.739 3.918 1.00 90.50 98 GLY A C 1
ATOM 823 O O . GLY A 1 98 ? 3.950 -5.724 2.907 1.00 90.50 98 GLY A O 1
ATOM 824 N N . ALA A 1 99 ? 3.648 -6.280 5.073 1.00 89.94 99 ALA A N 1
ATOM 825 C CA . ALA A 1 99 ? 4.960 -6.897 5.259 1.00 89.94 99 ALA A CA 1
ATOM 826 C C . ALA A 1 99 ? 5.162 -8.102 4.325 1.00 89.94 99 ALA A C 1
ATOM 828 O O . ALA A 1 99 ? 6.159 -8.155 3.606 1.00 89.94 99 ALA A O 1
ATOM 829 N N . LEU A 1 100 ? 4.181 -9.011 4.249 1.00 90.19 100 LEU A N 1
ATOM 830 C CA . LEU A 1 100 ? 4.211 -10.150 3.322 1.00 90.19 100 LEU A CA 1
ATOM 831 C C . LEU A 1 100 ? 4.335 -9.687 1.866 1.00 90.19 100 LEU A C 1
ATOM 833 O O . LEU A 1 100 ? 5.188 -10.176 1.128 1.00 90.19 100 LEU A O 1
ATOM 837 N N . THR A 1 101 ? 3.534 -8.695 1.470 1.00 90.44 101 THR A N 1
ATOM 838 C CA . THR A 1 101 ? 3.569 -8.131 0.113 1.00 90.44 101 THR A CA 1
ATOM 839 C C . THR A 1 101 ? 4.943 -7.533 -0.206 1.00 90.44 101 THR A C 1
ATOM 841 O O . THR A 1 101 ? 5.474 -7.759 -1.292 1.00 90.44 101 THR A O 1
ATOM 844 N N . ALA A 1 102 ? 5.549 -6.793 0.729 1.00 89.44 102 ALA A N 1
ATOM 845 C CA . ALA A 1 102 ? 6.891 -6.239 0.560 1.00 89.44 102 ALA A CA 1
ATOM 846 C C . ALA A 1 102 ? 7.934 -7.352 0.368 1.00 89.44 102 ALA A C 1
ATOM 848 O O . ALA A 1 102 ? 8.684 -7.321 -0.612 1.00 89.44 102 ALA A O 1
ATOM 849 N N . SER A 1 103 ? 7.921 -8.376 1.228 1.00 87.12 103 SER A N 1
ATOM 850 C CA . SER A 1 103 ? 8.824 -9.529 1.131 1.00 87.12 103 SER A CA 1
ATOM 851 C C . SER A 1 103 ? 8.674 -10.296 -0.186 1.00 87.12 103 SER A C 1
ATOM 853 O O . SER A 1 103 ? 9.673 -10.702 -0.782 1.00 87.12 103 SER A O 1
ATOM 855 N N . GLU A 1 104 ? 7.450 -10.470 -0.688 1.00 88.12 104 GLU A N 1
ATOM 856 C CA . GLU A 1 104 ? 7.213 -11.159 -1.960 1.00 88.12 104 GLU A CA 1
ATOM 857 C C . GLU A 1 104 ? 7.687 -10.357 -3.172 1.00 88.12 104 GLU A C 1
ATOM 859 O O . GLU A 1 104 ? 8.120 -10.936 -4.175 1.00 88.12 104 GLU A O 1
ATOM 864 N N . ILE A 1 105 ? 7.627 -9.027 -3.113 1.00 85.19 105 ILE A N 1
ATOM 865 C CA . ILE A 1 105 ? 8.034 -8.180 -4.234 1.00 85.19 105 ILE A CA 1
ATOM 866 C C . ILE A 1 105 ? 9.547 -8.202 -4.450 1.00 85.19 105 ILE A C 1
ATOM 868 O O . ILE A 1 105 ? 9.969 -8.113 -5.604 1.00 85.19 105 ILE A O 1
ATOM 872 N N . ARG A 1 106 ? 10.342 -8.411 -3.390 1.00 77.62 106 ARG A N 1
ATOM 873 C CA . ARG A 1 106 ? 11.819 -8.458 -3.439 1.00 77.62 106 ARG A CA 1
ATOM 874 C C . ARG A 1 106 ? 12.438 -7.238 -4.143 1.00 77.62 106 ARG A C 1
ATOM 876 O O . ARG A 1 106 ? 13.392 -7.372 -4.900 1.00 77.62 106 ARG A O 1
ATOM 883 N N . SER A 1 107 ? 11.855 -6.061 -3.920 1.00 76.19 107 SER A N 1
ATOM 884 C CA . SER A 1 107 ? 12.488 -4.774 -4.249 1.00 76.19 107 SER A CA 1
ATOM 885 C C . SER A 1 107 ? 13.693 -4.549 -3.327 1.00 76.19 107 SER A C 1
ATOM 887 O O . SER A 1 107 ? 13.728 -5.108 -2.231 1.00 76.19 107 SER A O 1
ATOM 889 N N . GLU A 1 108 ? 14.652 -3.714 -3.723 1.00 76.69 108 GLU A N 1
ATOM 890 C CA . GLU A 1 108 ? 15.830 -3.373 -2.908 1.00 76.69 108 GLU A CA 1
ATOM 891 C C . GLU A 1 108 ? 15.441 -2.849 -1.512 1.00 76.69 108 GLU A C 1
ATOM 893 O O . GLU A 1 108 ? 16.064 -3.179 -0.508 1.00 76.69 108 GLU A O 1
ATOM 898 N N . ASN A 1 109 ? 14.329 -2.113 -1.427 1.00 79.00 109 ASN A N 1
ATOM 899 C CA . ASN A 1 109 ? 13.821 -1.542 -0.176 1.00 79.00 109 ASN A CA 1
ATOM 900 C C . ASN A 1 109 ? 12.802 -2.438 0.551 1.00 79.00 109 ASN A C 1
ATOM 902 O O . ASN A 1 109 ? 12.198 -2.010 1.537 1.00 79.00 109 ASN A O 1
ATOM 906 N N . ALA A 1 110 ? 12.562 -3.660 0.066 1.00 78.25 110 ALA A N 1
ATOM 907 C CA . ALA A 1 110 ? 11.535 -4.548 0.608 1.00 78.25 110 ALA A CA 1
ATOM 908 C C . ALA A 1 110 ? 11.763 -4.896 2.084 1.00 78.25 110 ALA A C 1
ATOM 910 O O . ALA A 1 110 ? 10.800 -4.952 2.844 1.00 78.25 110 ALA A O 1
ATOM 911 N N . GLU A 1 111 ? 13.015 -5.111 2.489 1.00 80.62 111 GLU A N 1
ATOM 912 C CA . GLU A 1 111 ? 13.368 -5.465 3.867 1.00 80.62 111 GLU A CA 1
ATOM 913 C C . GLU A 1 111 ? 13.084 -4.312 4.833 1.00 80.62 111 GLU A C 1
ATOM 915 O O . GLU A 1 111 ? 12.408 -4.506 5.842 1.00 80.62 111 GLU A O 1
ATOM 920 N N . THR A 1 112 ? 13.491 -3.092 4.472 1.00 85.56 112 THR A N 1
ATOM 921 C CA . THR A 1 112 ? 13.197 -1.877 5.241 1.00 85.56 112 THR A CA 1
ATOM 922 C C . THR A 1 112 ? 11.693 -1.660 5.384 1.00 85.56 112 THR A C 1
ATOM 924 O O . THR A 1 112 ? 11.209 -1.422 6.486 1.00 85.56 112 THR A O 1
ATOM 927 N N . ILE A 1 113 ? 10.934 -1.798 4.291 1.00 83.69 113 ILE A N 1
ATOM 928 C CA . ILE A 1 113 ? 9.473 -1.644 4.316 1.00 83.69 113 ILE A CA 1
ATOM 929 C C . ILE A 1 113 ? 8.837 -2.730 5.191 1.00 83.69 113 ILE A C 1
ATOM 931 O O . ILE A 1 113 ? 7.977 -2.429 6.013 1.00 83.69 113 ILE A O 1
ATOM 935 N N . ALA A 1 114 ? 9.256 -3.990 5.059 1.00 82.56 114 ALA A N 1
ATOM 936 C CA . ALA A 1 114 ? 8.739 -5.066 5.897 1.00 82.56 114 ALA A CA 1
ATOM 937 C C . ALA A 1 114 ? 9.018 -4.792 7.382 1.00 82.56 114 ALA A C 1
ATOM 939 O O . ALA A 1 114 ? 8.107 -4.910 8.201 1.00 82.56 114 ALA A O 1
ATOM 940 N N . TYR A 1 115 ? 10.233 -4.354 7.718 1.00 84.31 115 TYR A N 1
ATOM 941 C CA . TYR A 1 115 ? 10.610 -3.982 9.079 1.00 84.31 115 TYR A CA 1
ATOM 942 C C . TYR A 1 115 ? 9.761 -2.828 9.628 1.00 84.31 115 TYR A C 1
ATOM 944 O O . TYR A 1 115 ? 9.254 -2.920 10.745 1.00 84.31 115 TYR A O 1
ATOM 952 N N . GLU A 1 116 ? 9.538 -1.770 8.841 1.00 85.19 116 GLU A N 1
ATOM 953 C CA . GLU A 1 116 ? 8.651 -0.667 9.229 1.00 85.19 116 GLU A CA 1
ATOM 954 C C . GLU A 1 116 ? 7.248 -1.184 9.549 1.00 85.19 116 GLU A C 1
ATOM 956 O O . GLU A 1 116 ? 6.700 -0.858 10.599 1.00 85.19 116 GLU 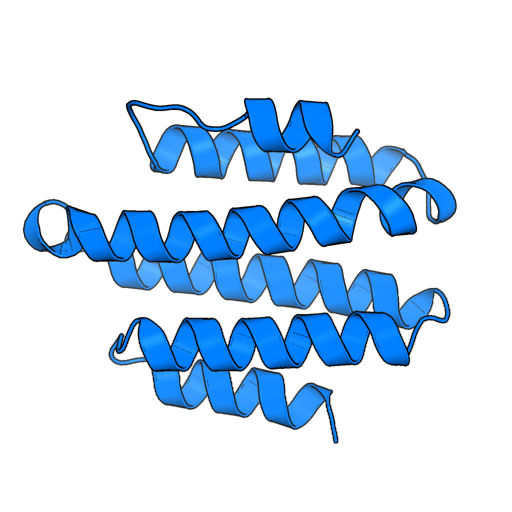A O 1
ATOM 961 N N . PHE A 1 117 ? 6.682 -2.037 8.695 1.00 83.19 117 PHE A N 1
ATOM 962 C CA . PHE A 1 117 ? 5.355 -2.611 8.910 1.00 83.19 117 PHE A CA 1
ATOM 963 C C . PHE A 1 117 ? 5.302 -3.521 10.148 1.00 83.19 117 PHE A C 1
ATOM 965 O O . PHE A 1 117 ? 4.333 -3.446 10.903 1.00 83.19 117 PHE A O 1
ATOM 972 N N . PHE A 1 118 ? 6.340 -4.322 10.410 1.00 81.31 118 PHE A N 1
ATOM 973 C CA . PHE A 1 118 ? 6.443 -5.116 11.641 1.00 81.31 118 PHE A CA 1
ATOM 974 C C . PHE A 1 118 ? 6.561 -4.241 12.893 1.00 81.31 118 PHE A C 1
ATOM 976 O O . PHE A 1 118 ? 5.951 -4.557 13.909 1.00 81.31 118 PHE A O 1
ATOM 983 N N . SER A 1 119 ? 7.278 -3.117 12.826 1.00 84.62 119 SER A N 1
ATOM 984 C CA . SER A 1 119 ? 7.417 -2.202 13.967 1.00 84.62 119 SER A CA 1
ATOM 985 C C . SER A 1 119 ? 6.088 -1.569 14.403 1.00 84.62 119 SER A C 1
ATOM 987 O O . SER A 1 119 ? 5.944 -1.216 15.563 1.00 84.62 119 SER A O 1
ATOM 989 N N . GLN A 1 120 ? 5.112 -1.439 13.493 1.00 79.62 120 GLN A N 1
ATOM 990 C CA . GLN A 1 120 ? 3.777 -0.891 13.791 1.00 79.62 120 GLN A CA 1
ATOM 991 C C . GLN A 1 120 ? 2.813 -1.918 14.407 1.00 79.62 120 GLN A C 1
ATOM 993 O O . GLN A 1 120 ? 1.686 -1.576 14.767 1.00 79.62 120 GLN A O 1
ATOM 998 N N . VAL A 1 121 ? 3.224 -3.186 14.452 1.00 73.31 121 VAL A N 1
ATOM 999 C CA . VAL A 1 121 ? 2.449 -4.324 14.962 1.00 73.31 121 VAL A CA 1
ATOM 1000 C C . VAL A 1 121 ? 2.815 -4.658 16.414 1.00 73.31 121 VAL A C 1
ATOM 1002 O O . VAL A 1 121 ? 1.987 -5.228 17.125 1.00 73.31 121 VAL A O 1
ATOM 1005 N N . ILE A 1 122 ? 4.039 -4.320 16.829 1.00 60.09 122 ILE A N 1
ATOM 1006 C CA . ILE A 1 122 ? 4.613 -4.584 18.159 1.00 60.09 122 ILE A CA 1
ATOM 1007 C C . ILE A 1 122 ? 4.254 -3.443 19.113 1.00 60.09 122 ILE A C 1
ATOM 1009 O O . ILE A 1 122 ? 3.885 -3.756 20.266 1.00 60.09 122 ILE A O 1
#

InterPro domains:
  IPR005378 Vacuolar protein sorting-associated protein 35 [PF03635] (1-121)
  IPR005378 Vacuolar protein sorting-associated protein 35 [PTHR11099] (1-121)
  IPR042491 Vacuolar protein sorting-associated protein 35, C-terminal [G3DSA:1.25.40.660] (1-122)

pLDDT: mean 82.67, std 10.99, range [48.06, 92.69]